Protein AF-A0A8X6V488-F1 (afdb_monomer_lite)

Radius of gyration: 30.35 Å; chains: 1; bounding box: 62×34×94 Å

Foldseek 3Di:
DVVVVVVVVVVVVVVVVVVVVVVVVVVVLVVPDDPPDDPVRVVLSVCVVVVNHDDDQQDWDDDPVDIDRDPVVVVVVVVVVCCVCPDPVNDDPVVNVVVVVVVVDDPDPPDPDDDPVPDPDDLVNVLVCLVPDDWDQDDPVRDTSVNLNPDDPVRSVVVSVD

Sequence (162 aa):
MENLLAFKKAKANARRVRRRSQRQSWIRHVSSLTSSTSSKQSWKKVKAANGMYREFSFPILQTSNSIFSSPVEISNILSETFKSISSTVSYNSRFLEIKRRAERTPINFPTRSFFPYNCDFTMTELKKALLQAHNTSPGPDGITYTMLRHLSPNSNQHSFFI

Organism: Trichonephila clavipes (NCBI:txid2585209)

Secondary structure (DSSP, 8-state):
-HHHHHHHHHHHHHHHHHHHHHHHHHHHHHHT--TT--HHHHHHHHHHHTT-----PPPPEEETTEEE--HHHHHHHHHHHHHHHTSGGGS-HHHHHHHHHHHTS-------S--GGGSPP-HHHHHHHHHH---PPP-TT---HHHHHT--HHHHHHHH--

pLDDT: mean 88.07, std 8.08, range [51.59, 98.12]

Structure (mmCIF, N/CA/C/O backbone):
data_AF-A0A8X6V488-F1
#
_entry.id   AF-A0A8X6V488-F1
#
loop_
_atom_site.group_PDB
_atom_site.id
_atom_site.type_symbol
_atom_site.label_atom_id
_atom_site.label_alt_id
_atom_site.label_comp_id
_atom_site.label_asym_id
_atom_site.label_entity_id
_atom_site.label_seq_id
_atom_site.pdbx_PDB_ins_code
_atom_site.Cartn_x
_atom_site.Cartn_y
_atom_site.Cartn_z
_atom_site.occupancy
_atom_site.B_iso_or_equiv
_atom_site.auth_seq_id
_atom_site.auth_comp_id
_atom_site.auth_asym_id
_atom_site.auth_atom_id
_atom_site.pdbx_PDB_model_num
ATOM 1 N N . MET A 1 1 ? 22.224 4.588 -56.872 1.00 63.28 1 MET A N 1
ATOM 2 C CA . MET A 1 1 ? 23.054 3.516 -56.262 1.00 63.28 1 MET A CA 1
ATOM 3 C C . MET A 1 1 ? 23.487 3.866 -54.830 1.00 63.28 1 MET A C 1
ATOM 5 O O . MET A 1 1 ? 23.458 2.999 -53.961 1.00 63.28 1 MET A O 1
ATOM 9 N N . GLU A 1 2 ? 23.796 5.136 -54.559 1.00 81.06 2 GLU A N 1
ATOM 10 C CA . GLU A 1 2 ? 24.228 5.658 -53.251 1.00 81.06 2 GLU A CA 1
ATOM 11 C C . GLU A 1 2 ? 23.216 5.457 -52.102 1.00 81.06 2 GLU A C 1
ATOM 13 O O . GLU A 1 2 ? 23.582 4.951 -51.041 1.00 81.06 2 GLU A O 1
ATOM 18 N N . ASN A 1 3 ? 21.921 5.701 -52.340 1.00 89.75 3 ASN A N 1
ATOM 19 C CA . ASN A 1 3 ? 20.864 5.531 -51.325 1.00 89.75 3 ASN A CA 1
ATOM 20 C C . ASN A 1 3 ? 20.734 4.088 -50.799 1.00 89.75 3 ASN A C 1
ATOM 22 O O . ASN A 1 3 ? 20.537 3.868 -49.603 1.00 89.75 3 ASN A O 1
ATOM 26 N N . LEU A 1 4 ? 20.891 3.082 -51.669 1.00 92.56 4 LEU A N 1
ATOM 27 C CA . LEU A 1 4 ? 20.828 1.671 -51.270 1.00 92.56 4 LEU A CA 1
ATOM 28 C C . LEU A 1 4 ? 22.026 1.282 -50.389 1.00 92.56 4 LEU A C 1
ATOM 30 O O . LEU A 1 4 ? 21.877 0.527 -49.425 1.00 92.56 4 LEU A O 1
ATOM 34 N N . LEU A 1 5 ? 23.213 1.807 -50.705 1.00 93.19 5 LEU A N 1
ATOM 35 C CA . LEU A 1 5 ? 24.426 1.634 -49.904 1.00 93.19 5 LEU A CA 1
ATOM 36 C C . LEU A 1 5 ? 24.289 2.308 -48.533 1.00 93.19 5 LEU A C 1
ATOM 38 O O . LEU A 1 5 ? 24.589 1.675 -47.516 1.00 93.19 5 LEU A O 1
ATOM 42 N N . ALA A 1 6 ? 23.778 3.541 -48.488 1.00 94.81 6 ALA A N 1
ATOM 43 C CA . ALA A 1 6 ? 23.500 4.261 -47.247 1.00 94.81 6 ALA A CA 1
ATOM 44 C C . ALA A 1 6 ? 22.498 3.499 -46.360 1.00 94.81 6 ALA A C 1
ATOM 46 O O . ALA A 1 6 ? 22.774 3.255 -45.183 1.00 94.81 6 ALA A O 1
ATOM 47 N N . PHE A 1 7 ? 21.393 3.008 -46.934 1.00 96.00 7 PHE A N 1
ATOM 48 C CA . PHE A 1 7 ? 20.410 2.192 -46.215 1.00 96.00 7 PHE A CA 1
ATOM 49 C C . PHE A 1 7 ? 21.015 0.898 -45.650 1.00 96.00 7 PHE A C 1
ATOM 51 O O . PHE A 1 7 ? 20.803 0.567 -44.481 1.00 96.00 7 PHE A O 1
ATOM 58 N N . LYS A 1 8 ? 21.810 0.162 -46.442 1.00 96.94 8 LYS A N 1
ATOM 59 C CA . LYS A 1 8 ? 22.483 -1.067 -45.981 1.00 96.94 8 LYS A CA 1
ATOM 60 C C . LYS A 1 8 ? 23.437 -0.786 -44.813 1.00 96.94 8 LYS A C 1
ATOM 62 O O . LYS A 1 8 ? 23.417 -1.534 -43.831 1.00 96.94 8 LYS A O 1
ATOM 67 N N . LYS A 1 9 ? 24.217 0.302 -44.880 1.00 96.38 9 LYS A N 1
ATOM 68 C CA . LYS A 1 9 ? 25.101 0.754 -43.788 1.00 96.38 9 LYS A CA 1
ATOM 69 C C . LYS A 1 9 ? 24.302 1.110 -42.529 1.00 96.38 9 LYS A C 1
ATOM 71 O O . LYS A 1 9 ? 24.618 0.604 -41.451 1.00 96.38 9 LYS A O 1
ATOM 76 N N . ALA A 1 10 ? 23.230 1.893 -42.660 1.00 96.56 10 ALA A N 1
ATOM 77 C CA . ALA A 1 10 ? 22.360 2.268 -41.545 1.00 96.56 10 ALA A CA 1
ATOM 78 C C . ALA A 1 10 ? 21.698 1.042 -40.889 1.00 96.56 10 ALA A C 1
ATOM 80 O O . ALA A 1 10 ? 21.738 0.889 -39.668 1.00 96.56 10 ALA A O 1
ATOM 81 N N . LYS A 1 11 ? 21.178 0.102 -41.688 1.00 97.31 11 LYS A N 1
ATOM 82 C CA . LYS A 1 11 ? 20.582 -1.156 -41.206 1.00 97.31 11 LYS A CA 1
ATOM 83 C C . LYS A 1 11 ? 21.592 -2.024 -40.454 1.00 97.31 11 LYS A C 1
ATOM 85 O O . LYS A 1 11 ? 21.256 -2.608 -39.421 1.00 97.31 11 LYS A O 1
ATOM 90 N N . ALA A 1 12 ? 22.826 -2.122 -40.952 1.00 97.12 12 ALA A N 1
ATOM 91 C CA . ALA A 1 12 ? 23.901 -2.839 -40.271 1.00 97.12 12 ALA A CA 1
ATOM 92 C C . ALA A 1 12 ? 24.263 -2.174 -38.933 1.00 97.12 12 ALA A C 1
ATOM 94 O O . ALA A 1 12 ? 24.400 -2.871 -37.924 1.00 97.12 12 ALA A O 1
ATOM 95 N N . ASN A 1 13 ? 24.341 -0.840 -38.905 1.00 97.88 13 ASN A N 1
ATOM 96 C CA . ASN A 1 13 ? 24.591 -0.080 -37.684 1.00 97.88 13 ASN A CA 1
ATOM 97 C C . ASN A 1 13 ? 23.465 -0.282 -36.654 1.00 97.88 13 ASN A C 1
ATOM 99 O O . ASN A 1 13 ? 23.731 -0.712 -35.535 1.00 97.88 13 ASN A O 1
ATOM 103 N N . ALA A 1 14 ? 22.199 -0.119 -37.048 1.00 97.25 14 ALA A N 1
ATOM 104 C CA . ALA A 1 14 ? 21.045 -0.341 -36.174 1.00 97.25 14 ALA A CA 1
ATOM 105 C C . ALA A 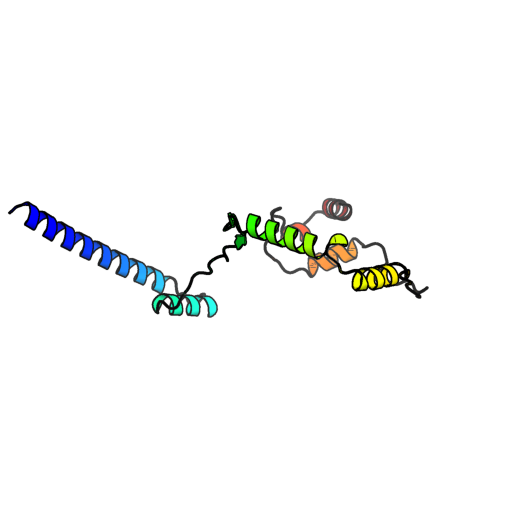1 14 ? 21.035 -1.756 -35.563 1.00 97.25 14 ALA A C 1
ATOM 107 O O . ALA A 1 14 ? 20.826 -1.928 -34.360 1.00 97.25 14 ALA A O 1
ATOM 108 N N . ARG A 1 15 ? 21.340 -2.787 -36.366 1.00 97.44 15 ARG A N 1
ATOM 109 C CA . ARG A 1 15 ? 21.477 -4.174 -35.883 1.00 97.44 15 ARG A CA 1
ATOM 110 C C . ARG A 1 15 ? 22.614 -4.322 -34.873 1.00 97.44 15 ARG A C 1
ATOM 112 O O . ARG A 1 15 ? 22.437 -5.003 -33.862 1.00 97.44 15 ARG A O 1
ATOM 119 N N . ARG A 1 16 ? 23.768 -3.700 -35.132 1.00 97.56 16 ARG A N 1
ATOM 120 C CA . ARG A 1 16 ? 24.924 -3.714 -34.224 1.00 97.56 16 ARG A CA 1
ATOM 121 C C . ARG A 1 16 ? 24.590 -3.030 -32.900 1.00 97.56 16 ARG A C 1
ATOM 123 O O . ARG A 1 16 ? 24.840 -3.623 -31.854 1.00 97.56 16 ARG A O 1
ATOM 130 N N . VAL A 1 17 ? 23.999 -1.836 -32.944 1.00 98.12 17 VAL A N 1
ATOM 131 C CA . VAL A 1 17 ? 23.582 -1.077 -31.757 1.00 98.12 17 VAL A CA 1
ATOM 132 C C . VAL A 1 17 ? 22.594 -1.892 -30.932 1.00 98.12 17 VAL A C 1
ATOM 134 O O . VAL A 1 17 ? 22.856 -2.132 -29.759 1.00 98.12 17 VAL A O 1
ATOM 137 N N . ARG A 1 18 ? 21.530 -2.429 -31.544 1.00 97.56 18 ARG A N 1
ATOM 138 C CA . ARG A 1 18 ? 20.553 -3.276 -30.842 1.00 97.56 18 ARG A CA 1
ATOM 139 C C . ARG A 1 18 ? 21.217 -4.466 -30.145 1.00 97.56 18 ARG A C 1
ATOM 141 O O . ARG A 1 18 ? 20.992 -4.668 -28.955 1.00 97.56 18 ARG A O 1
ATOM 148 N N . ARG A 1 19 ? 22.048 -5.240 -30.856 1.00 97.12 19 ARG A N 1
ATOM 149 C CA . ARG A 1 19 ? 22.740 -6.410 -30.279 1.00 97.12 19 ARG A CA 1
ATOM 150 C C . ARG A 1 19 ? 23.677 -6.011 -29.139 1.00 97.12 19 ARG A C 1
ATOM 152 O O . ARG A 1 19 ? 23.700 -6.681 -28.109 1.00 97.12 19 ARG A O 1
ATOM 159 N N . ARG A 1 20 ? 24.423 -4.910 -29.296 1.00 97.69 20 ARG A N 1
ATOM 160 C CA . ARG A 1 20 ? 25.310 -4.376 -28.251 1.00 97.69 20 ARG A CA 1
ATOM 161 C C . ARG A 1 20 ? 24.509 -3.957 -27.019 1.00 97.69 20 ARG A C 1
ATOM 163 O O . ARG A 1 20 ? 24.869 -4.364 -25.920 1.00 97.69 20 ARG A O 1
ATOM 170 N N . SER A 1 21 ? 23.423 -3.209 -27.193 1.00 96.31 21 SER A N 1
ATOM 171 C CA . SER A 1 21 ? 22.564 -2.754 -26.095 1.00 96.31 21 SER A CA 1
ATOM 172 C C . SER A 1 21 ? 21.904 -3.918 -25.357 1.00 96.31 21 SER A C 1
ATOM 174 O O . SER A 1 21 ? 21.927 -3.941 -24.129 1.00 96.31 21 SER A O 1
ATOM 176 N N . GLN A 1 22 ? 21.390 -4.919 -26.080 1.00 93.50 22 GLN A N 1
ATOM 177 C CA . GLN A 1 22 ? 20.820 -6.132 -25.482 1.00 93.50 22 GLN A CA 1
ATOM 178 C C . GLN A 1 22 ? 21.867 -6.902 -24.669 1.00 93.50 22 GLN A C 1
ATOM 180 O O . GLN A 1 22 ? 21.623 -7.221 -23.509 1.00 93.50 22 GLN A O 1
ATOM 185 N N . ARG A 1 23 ? 23.067 -7.122 -25.228 1.00 95.69 23 ARG A N 1
ATOM 186 C CA . ARG A 1 23 ? 24.174 -7.778 -24.514 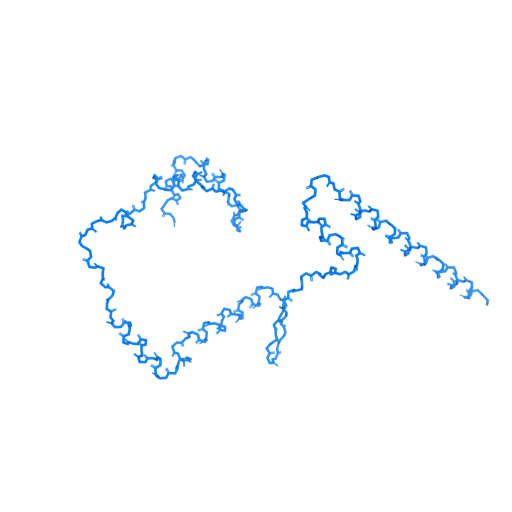1.00 95.69 23 ARG A CA 1
ATOM 187 C C . ARG A 1 23 ? 24.559 -7.019 -23.243 1.00 95.69 23 ARG A C 1
ATOM 189 O O . ARG A 1 23 ? 24.710 -7.632 -22.196 1.00 95.69 23 ARG A O 1
ATOM 196 N N . GLN A 1 24 ? 24.702 -5.696 -23.318 1.00 96.94 24 GLN A N 1
ATOM 197 C CA . GLN A 1 24 ? 25.080 -4.875 -22.162 1.00 96.94 24 GLN A CA 1
ATOM 198 C C . GLN A 1 24 ? 23.978 -4.799 -21.100 1.00 96.94 24 GLN A C 1
ATOM 200 O O . GLN A 1 24 ? 24.263 -4.747 -19.907 1.00 96.94 24 GLN A O 1
ATOM 205 N N . SER A 1 25 ? 22.708 -4.793 -21.508 1.00 92.81 25 SER A N 1
ATOM 206 C CA . SER A 1 25 ? 21.581 -4.924 -20.581 1.00 92.81 25 SER A CA 1
ATOM 207 C C . SER A 1 25 ? 21.609 -6.279 -19.870 1.00 92.81 25 SER A C 1
ATOM 209 O O . SER A 1 25 ? 21.510 -6.308 -18.647 1.00 92.81 25 SER A O 1
ATOM 211 N N . TRP A 1 26 ? 21.843 -7.372 -20.604 1.00 91.00 26 TRP A N 1
ATOM 212 C CA . TRP A 1 26 ? 21.933 -8.715 -20.032 1.00 91.00 26 TRP A CA 1
ATOM 213 C C . TRP A 1 26 ? 23.092 -8.865 -19.044 1.00 91.00 26 TRP A C 1
ATOM 215 O O . TRP A 1 26 ? 22.882 -9.345 -17.934 1.00 91.00 26 TRP A O 1
ATOM 225 N N . ILE A 1 27 ? 24.289 -8.386 -19.405 1.00 93.62 27 ILE A N 1
ATOM 226 C CA . ILE A 1 27 ? 25.457 -8.389 -18.510 1.00 93.62 27 ILE A CA 1
ATOM 227 C C . ILE A 1 27 ? 25.116 -7.661 -17.207 1.00 93.62 27 ILE A C 1
ATOM 229 O O . ILE A 1 27 ? 25.251 -8.243 -16.140 1.00 93.62 27 ILE A O 1
ATOM 233 N N . ARG A 1 28 ? 24.582 -6.433 -17.279 1.00 93.12 28 ARG A N 1
ATOM 234 C CA . ARG A 1 28 ? 24.184 -5.670 -16.082 1.00 93.12 28 ARG A CA 1
ATOM 235 C C . ARG A 1 28 ? 23.120 -6.390 -15.249 1.00 93.12 28 ARG A C 1
ATOM 237 O O . ARG A 1 28 ? 23.207 -6.401 -14.024 1.00 93.12 28 ARG A O 1
ATOM 244 N N . HIS A 1 29 ? 22.129 -6.999 -15.900 1.00 88.44 29 HIS A N 1
ATOM 245 C CA . HIS A 1 29 ? 21.058 -7.733 -15.221 1.00 88.44 29 HIS A CA 1
ATOM 246 C C . HIS A 1 29 ? 21.598 -8.924 -14.427 1.00 88.44 29 HIS A C 1
ATOM 248 O O . HIS A 1 29 ? 21.245 -9.069 -13.258 1.00 88.44 29 HIS A O 1
ATOM 254 N N . VAL A 1 30 ? 22.489 -9.723 -15.019 1.00 88.06 30 VAL A N 1
ATOM 255 C CA . VAL A 1 30 ? 23.113 -10.876 -14.351 1.00 88.06 30 VAL A CA 1
ATOM 256 C C . VAL A 1 30 ? 24.114 -10.426 -13.286 1.00 88.06 30 VAL A C 1
ATOM 258 O O . VAL A 1 30 ? 24.055 -10.924 -12.170 1.00 88.06 30 VAL A O 1
ATOM 261 N N . SER A 1 31 ? 24.969 -9.439 -13.572 1.00 90.25 31 SER A N 1
ATOM 262 C CA . SER A 1 31 ? 25.964 -8.923 -12.615 1.00 90.25 31 SER A CA 1
ATOM 263 C C . SER A 1 31 ? 25.350 -8.302 -11.358 1.00 90.25 31 SER A C 1
ATOM 265 O O . SER A 1 31 ? 26.014 -8.218 -10.334 1.00 90.25 31 SER A O 1
ATOM 267 N N . SER A 1 32 ? 24.089 -7.869 -11.414 1.00 87.88 32 SER A N 1
ATOM 268 C CA . SER A 1 32 ? 23.370 -7.368 -10.235 1.00 87.88 32 SER A CA 1
ATOM 269 C C . SER A 1 32 ? 22.869 -8.463 -9.279 1.00 87.88 32 SER A C 1
ATOM 271 O O . SER A 1 32 ? 22.292 -8.131 -8.248 1.00 87.88 32 SER A O 1
ATOM 273 N N . LEU A 1 33 ? 23.036 -9.749 -9.617 1.00 88.25 33 LEU A N 1
ATOM 274 C CA . LEU A 1 33 ? 22.773 -10.871 -8.715 1.00 88.25 33 LEU A CA 1
ATOM 275 C C . LEU A 1 33 ? 24.011 -11.126 -7.853 1.00 88.25 33 LEU A C 1
ATOM 277 O O . LEU A 1 33 ? 25.027 -11.626 -8.327 1.00 88.25 33 LEU A O 1
ATOM 281 N N . THR A 1 34 ? 23.906 -10.787 -6.577 1.00 90.50 34 THR A N 1
ATOM 282 C CA . THR A 1 34 ? 24.942 -10.993 -5.558 1.00 90.50 34 THR A CA 1
ATOM 283 C C . THR A 1 34 ? 24.493 -12.033 -4.533 1.00 90.50 34 THR A C 1
ATOM 285 O O . THR A 1 34 ? 23.311 -12.372 -4.455 1.00 90.50 34 THR A O 1
ATOM 288 N N . SER A 1 35 ? 25.408 -12.489 -3.674 1.00 87.62 35 SER A N 1
ATOM 289 C CA . SER A 1 35 ? 25.083 -13.363 -2.533 1.00 87.62 35 SER A CA 1
ATOM 290 C C . SER A 1 35 ? 24.078 -12.745 -1.552 1.00 87.62 35 SER A C 1
ATOM 292 O O . SER A 1 35 ? 23.372 -13.468 -0.859 1.00 87.62 35 SER A O 1
ATOM 294 N N . SER A 1 36 ? 23.970 -11.413 -1.520 1.00 90.25 36 SER A N 1
ATOM 295 C CA . SER A 1 36 ? 22.990 -10.671 -0.719 1.00 90.25 36 SER A CA 1
ATOM 296 C C . SER A 1 36 ? 21.621 -10.511 -1.393 1.00 90.25 36 SER A C 1
ATOM 298 O O . SER A 1 36 ? 20.703 -9.942 -0.799 1.00 90.25 36 SER A O 1
ATOM 300 N N . THR A 1 37 ? 21.444 -10.992 -2.628 1.00 90.31 37 THR A N 1
ATOM 301 C CA . THR A 1 37 ? 20.158 -10.889 -3.327 1.00 90.31 37 THR A CA 1
ATOM 302 C C . THR A 1 37 ? 19.149 -11.870 -2.733 1.00 90.31 37 THR A C 1
ATOM 304 O O . THR A 1 37 ? 19.338 -13.083 -2.775 1.00 90.31 37 THR A O 1
ATOM 307 N N . SER A 1 38 ? 18.032 -11.352 -2.219 1.00 92.44 38 SER A N 1
ATOM 308 C CA . SER A 1 38 ? 16.966 -12.196 -1.663 1.00 92.44 38 SER A CA 1
ATOM 309 C C . SER A 1 38 ? 16.343 -13.125 -2.713 1.00 92.44 38 SER A C 1
ATOM 311 O O . SER A 1 38 ? 16.194 -12.756 -3.883 1.00 92.44 38 SER A O 1
ATOM 313 N N . SER A 1 39 ? 15.848 -14.289 -2.281 1.00 91.62 39 SER A N 1
ATOM 314 C CA . SER A 1 39 ? 15.163 -15.258 -3.153 1.00 91.62 39 SER A CA 1
ATOM 315 C C . SER A 1 39 ? 14.012 -14.631 -3.951 1.00 91.62 39 SER A C 1
ATOM 317 O O . SER A 1 39 ? 13.833 -14.937 -5.129 1.00 91.62 39 SER A O 1
ATOM 319 N N . LYS A 1 40 ? 13.271 -13.683 -3.353 1.00 90.06 40 LYS A N 1
ATOM 320 C CA . LYS A 1 40 ? 12.200 -12.924 -4.024 1.00 90.06 40 LYS A CA 1
ATOM 321 C C . LYS A 1 40 ? 12.727 -12.115 -5.212 1.00 90.06 40 LYS A C 1
ATOM 323 O O . LYS A 1 40 ? 12.117 -12.122 -6.283 1.00 90.06 40 LYS A O 1
ATOM 328 N N . GLN A 1 41 ? 13.842 -11.409 -5.038 1.00 89.38 41 GLN A N 1
ATOM 329 C CA . GLN A 1 41 ? 14.445 -10.603 -6.101 1.00 89.38 41 GLN A CA 1
ATOM 330 C C . GLN A 1 41 ? 15.080 -11.473 -7.188 1.00 89.38 41 GLN A C 1
ATOM 332 O O . GLN A 1 41 ? 14.895 -11.184 -8.372 1.00 89.38 41 GLN A O 1
ATOM 337 N N . SER A 1 42 ? 15.745 -12.565 -6.808 1.00 90.88 42 SER A N 1
ATOM 338 C CA . SER A 1 42 ? 16.278 -13.553 -7.752 1.00 90.88 42 SER A CA 1
ATOM 339 C C . SER A 1 42 ? 15.164 -14.141 -8.617 1.00 90.88 42 SER A C 1
ATOM 341 O O . SER A 1 42 ? 15.244 -14.105 -9.844 1.00 90.88 42 SER A O 1
ATOM 343 N N . TRP A 1 43 ? 14.057 -14.569 -8.005 1.00 90.50 43 TRP A N 1
ATOM 344 C CA . TRP A 1 43 ? 12.908 -15.108 -8.734 1.00 90.50 43 TRP A CA 1
ATOM 345 C C . TRP A 1 43 ? 12.254 -14.079 -9.664 1.00 90.50 43 TRP A C 1
ATOM 347 O O . TRP A 1 43 ? 11.918 -14.391 -10.807 1.00 90.50 43 TRP A O 1
ATOM 357 N N . LYS A 1 44 ? 12.137 -12.818 -9.225 1.00 89.62 44 LYS A N 1
ATOM 358 C CA . LYS A 1 44 ? 11.670 -11.703 -10.068 1.00 89.62 44 LYS A CA 1
ATOM 359 C C . LYS A 1 44 ? 12.553 -11.534 -11.313 1.00 89.62 44 LYS A C 1
ATOM 361 O O . LYS A 1 44 ? 12.031 -11.400 -12.419 1.00 89.62 44 LYS A O 1
ATOM 366 N N . LYS A 1 45 ? 13.878 -11.579 -11.150 1.00 89.25 45 LYS A N 1
ATOM 367 C CA . LYS A 1 45 ? 14.850 -11.463 -12.250 1.00 89.25 45 LYS A CA 1
ATOM 368 C C . LYS A 1 45 ? 14.811 -12.656 -13.206 1.00 89.25 45 LYS A C 1
ATOM 370 O O . LYS A 1 45 ? 14.918 -12.436 -14.411 1.00 89.25 45 LYS A O 1
ATOM 375 N N . VAL A 1 46 ? 14.602 -13.874 -12.697 1.00 89.69 46 VAL A N 1
ATOM 376 C CA . VAL A 1 46 ? 14.391 -15.087 -13.512 1.00 89.69 46 VAL A CA 1
ATOM 377 C C . VAL A 1 46 ? 13.123 -14.957 -14.354 1.00 89.69 46 VAL A C 1
ATOM 379 O O . VAL A 1 46 ? 13.161 -15.159 -15.566 1.00 89.69 46 VAL A O 1
ATOM 382 N N . LYS A 1 47 ? 12.003 -14.532 -13.755 1.00 90.31 47 LYS A N 1
ATOM 383 C CA . LYS A 1 47 ? 10.769 -14.267 -14.511 1.00 90.31 47 LYS A CA 1
ATOM 384 C C . LYS A 1 47 ? 10.970 -13.197 -15.585 1.00 90.31 47 LYS A C 1
ATOM 386 O O . LYS A 1 47 ? 10.418 -13.338 -16.672 1.00 90.31 47 LYS A O 1
ATOM 391 N N . ALA A 1 48 ? 11.761 -12.160 -15.304 1.00 88.94 48 ALA A N 1
ATOM 392 C CA . ALA A 1 48 ? 12.053 -11.101 -16.269 1.00 88.94 48 ALA A CA 1
ATOM 393 C C . ALA A 1 48 ? 12.881 -11.600 -17.453 1.00 88.94 48 ALA A C 1
ATOM 395 O O . ALA A 1 48 ? 12.558 -11.277 -18.592 1.00 88.94 48 ALA A O 1
ATOM 396 N N . ALA A 1 49 ? 13.879 -12.448 -17.198 1.00 87.81 49 ALA A N 1
ATOM 397 C CA . ALA A 1 49 ? 14.654 -13.098 -18.252 1.00 87.81 49 ALA A CA 1
ATOM 398 C C . ALA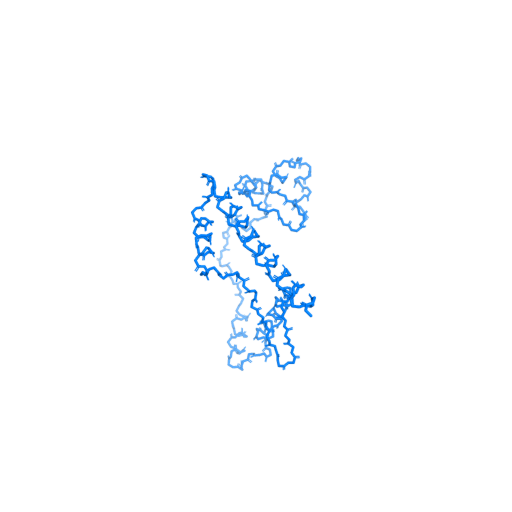 A 1 49 ? 13.780 -13.986 -19.155 1.00 87.81 49 ALA A C 1
ATOM 400 O O . ALA A 1 49 ? 13.955 -13.986 -20.369 1.00 87.81 49 ALA A O 1
ATOM 401 N N . ASN A 1 50 ? 12.797 -14.676 -18.572 1.00 89.25 50 ASN A N 1
ATOM 402 C CA . ASN A 1 50 ? 11.857 -15.531 -19.300 1.00 89.25 50 ASN A CA 1
ATOM 403 C C . ASN A 1 50 ? 10.690 -14.765 -19.954 1.00 89.25 50 ASN A C 1
ATOM 405 O O . ASN A 1 50 ? 9.758 -15.392 -20.448 1.00 89.25 50 ASN A O 1
ATOM 409 N N . GLY A 1 51 ? 10.670 -13.426 -19.905 1.00 87.19 51 GLY A N 1
ATOM 410 C CA . GLY A 1 51 ? 9.557 -12.622 -20.431 1.00 87.19 51 GLY A CA 1
ATOM 411 C C . GLY A 1 51 ? 8.227 -12.806 -19.683 1.00 87.19 51 GLY A C 1
ATOM 412 O O . GLY A 1 51 ? 7.196 -12.303 -20.117 1.00 87.19 51 GLY A O 1
ATOM 413 N N . MET A 1 52 ? 8.237 -13.506 -18.545 1.00 87.81 52 MET A N 1
ATOM 414 C CA . MET A 1 52 ? 7.063 -13.741 -17.696 1.00 87.81 52 MET A CA 1
ATOM 415 C C . MET A 1 52 ? 6.847 -12.627 -16.670 1.00 87.81 52 MET A C 1
ATOM 417 O O . MET A 1 52 ? 5.820 -12.590 -15.991 1.00 87.81 52 MET A O 1
ATOM 421 N N . TYR A 1 53 ? 7.833 -11.748 -16.491 1.00 85.06 53 TYR A N 1
ATOM 422 C CA . TYR A 1 53 ? 7.699 -10.619 -15.587 1.00 85.06 53 TYR A CA 1
ATOM 423 C C . TYR A 1 53 ? 6.741 -9.590 -16.172 1.00 85.06 53 TYR A C 1
ATOM 425 O O . TYR A 1 53 ? 6.976 -9.040 -17.245 1.00 85.06 53 TYR A O 1
ATOM 433 N N . ARG A 1 54 ? 5.686 -9.307 -15.416 1.00 78.62 54 ARG A N 1
ATOM 434 C CA . ARG A 1 54 ? 4.817 -8.159 -15.633 1.00 78.62 54 ARG A CA 1
ATOM 435 C C . ARG A 1 54 ? 5.093 -7.179 -14.511 1.00 78.62 54 ARG A C 1
ATOM 437 O O . ARG A 1 54 ? 5.057 -7.555 -13.338 1.00 78.62 54 ARG A O 1
ATOM 444 N N . GLU A 1 55 ? 5.424 -5.953 -14.881 1.00 77.50 55 GLU A N 1
ATOM 445 C CA . GLU A 1 55 ? 5.458 -4.870 -13.913 1.00 77.50 55 GLU A CA 1
ATOM 446 C C . GLU A 1 55 ? 4.044 -4.651 -13.373 1.00 77.50 55 GLU A C 1
ATOM 448 O O . GLU A 1 55 ? 3.061 -4.859 -14.090 1.00 77.50 55 GLU A O 1
ATOM 453 N N . PHE A 1 56 ? 3.936 -4.313 -12.088 1.00 76.38 56 PHE A N 1
ATOM 454 C CA . PHE A 1 56 ? 2.644 -3.980 -11.509 1.00 76.38 56 PHE A CA 1
ATOM 455 C C . PHE A 1 56 ? 2.123 -2.733 -12.224 1.00 76.38 56 PHE A C 1
ATOM 457 O O . PHE A 1 56 ? 2.709 -1.660 -12.114 1.00 76.38 56 PHE A O 1
ATOM 464 N N . SER A 1 57 ? 1.052 -2.899 -12.992 1.00 71.44 57 SER A N 1
ATOM 465 C CA . SER A 1 57 ? 0.325 -1.782 -13.572 1.00 71.44 57 SER A CA 1
ATOM 466 C C . SER A 1 57 ? -0.693 -1.324 -12.541 1.00 71.44 57 SER A C 1
ATOM 468 O O . SER A 1 57 ? -1.453 -2.142 -12.019 1.00 71.44 57 SER A O 1
ATOM 470 N N . PHE A 1 58 ? -0.679 -0.031 -12.219 1.00 70.44 58 PHE A N 1
ATOM 471 C CA . PHE A 1 58 ? -1.731 0.534 -11.390 1.00 70.44 58 PHE A CA 1
ATOM 472 C C . PHE A 1 58 ? -3.069 0.360 -12.116 1.00 70.44 58 PHE A C 1
ATOM 474 O O . PHE A 1 58 ? -3.146 0.664 -13.310 1.00 70.44 58 PHE A O 1
ATOM 481 N N . PRO A 1 59 ? -4.104 -0.155 -11.432 1.00 73.44 59 PRO A N 1
ATOM 482 C CA . PRO A 1 59 ? -5.413 -0.305 -12.038 1.00 73.44 59 PRO A CA 1
ATOM 483 C C . PRO A 1 59 ? -5.912 1.071 -12.473 1.00 73.44 59 PRO A C 1
ATOM 485 O O . PRO A 1 59 ? -5.937 2.008 -11.682 1.00 73.44 59 PRO A O 1
ATOM 488 N N . ILE A 1 60 ? -6.283 1.185 -13.743 1.00 82.69 60 ILE A N 1
ATOM 489 C CA . ILE A 1 60 ? -6.911 2.384 -14.285 1.00 82.69 60 ILE A CA 1
ATOM 490 C C . ILE A 1 60 ? -8.386 2.332 -13.897 1.00 82.69 60 ILE A C 1
ATOM 492 O O . ILE A 1 60 ? -9.055 1.327 -14.146 1.00 82.69 60 ILE A O 1
ATOM 496 N N . LEU A 1 61 ? -8.889 3.401 -13.285 1.00 85.69 61 LEU A N 1
ATOM 497 C CA . LEU A 1 61 ? -10.301 3.513 -12.943 1.00 85.69 61 LEU A CA 1
ATOM 498 C C . LEU A 1 61 ? -11.019 4.267 -14.057 1.00 85.69 61 LEU A C 1
ATOM 500 O O . LEU A 1 61 ? -10.620 5.369 -14.424 1.00 85.69 61 LEU A O 1
ATOM 504 N N . GLN A 1 62 ? -12.069 3.661 -14.602 1.00 84.69 62 GLN A N 1
ATOM 505 C CA . GLN A 1 62 ? -12.899 4.283 -15.622 1.00 84.69 62 GLN A CA 1
ATOM 506 C C . GLN A 1 62 ? -14.280 4.560 -15.040 1.00 84.69 62 GLN A C 1
ATOM 508 O O . GLN A 1 62 ? -14.989 3.647 -14.619 1.00 84.69 62 GLN A O 1
ATOM 513 N N . THR A 1 63 ? -14.661 5.829 -15.051 1.00 77.94 63 THR A N 1
ATOM 514 C CA . THR A 1 63 ? -16.037 6.275 -14.827 1.00 77.94 63 THR A CA 1
ATOM 515 C C . THR A 1 63 ? -16.647 6.599 -16.194 1.00 77.94 63 THR A C 1
ATOM 517 O O . THR A 1 63 ? -15.918 6.754 -17.173 1.00 77.94 63 THR A O 1
ATOM 520 N N . SER A 1 64 ? -17.973 6.708 -16.295 1.00 76.38 64 SER A N 1
ATOM 521 C CA . SER A 1 64 ? -18.705 6.902 -17.562 1.00 76.38 64 SER A CA 1
ATOM 522 C C . SER A 1 64 ? -18.134 7.990 -18.488 1.00 76.38 64 SER A C 1
ATOM 524 O O . SER A 1 64 ? -18.212 7.823 -19.701 1.00 76.38 64 SER A O 1
ATOM 526 N N . ASN A 1 65 ? -17.499 9.037 -17.941 1.00 80.56 65 ASN A N 1
ATOM 527 C CA . ASN A 1 65 ? -16.940 10.153 -18.716 1.00 80.56 65 ASN A CA 1
ATOM 528 C C . ASN A 1 65 ? -15.419 10.373 -18.551 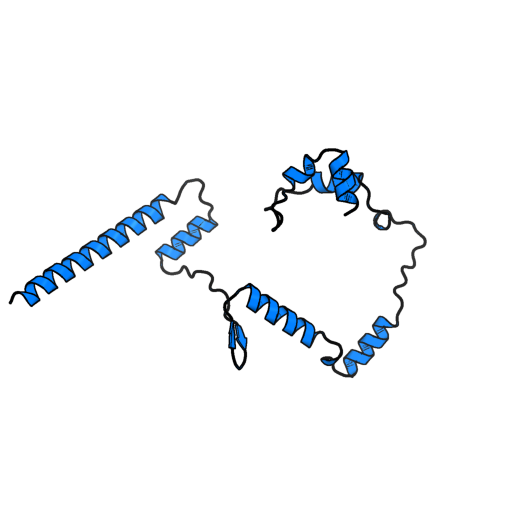1.00 80.56 65 ASN A C 1
ATOM 530 O O . ASN A 1 65 ? -14.885 11.274 -19.194 1.00 80.56 65 ASN A O 1
ATOM 534 N N . SER A 1 66 ? -14.716 9.594 -17.714 1.00 84.38 66 SER A N 1
ATOM 535 C CA . SER A 1 66 ? -13.321 9.898 -17.339 1.00 84.38 66 SER A CA 1
ATOM 536 C C . SER A 1 66 ? -12.486 8.655 -17.033 1.00 84.38 66 SER A C 1
ATOM 538 O O . SER A 1 66 ? -12.987 7.672 -16.490 1.00 84.38 66 SER A O 1
ATOM 540 N N . ILE A 1 67 ? -11.188 8.730 -17.341 1.00 88.50 67 ILE A N 1
ATOM 541 C CA . ILE A 1 67 ? -10.188 7.696 -17.058 1.00 88.50 67 ILE A CA 1
ATOM 542 C C . ILE A 1 67 ? -9.166 8.263 -16.069 1.00 88.50 67 ILE A C 1
ATOM 544 O O . ILE A 1 67 ? -8.572 9.307 -16.332 1.00 88.50 67 ILE A O 1
ATOM 548 N N . PHE A 1 68 ? -8.941 7.560 -14.960 1.00 85.56 68 PHE A N 1
ATOM 549 C CA . PHE A 1 68 ? -8.045 7.968 -13.880 1.00 85.56 68 PHE A CA 1
ATOM 550 C C . PHE A 1 68 ? -6.900 6.969 -13.721 1.00 85.56 68 PHE A C 1
ATOM 552 O O . PHE A 1 68 ? -7.124 5.768 -13.553 1.00 85.56 68 PHE A O 1
ATOM 559 N N . SER A 1 69 ? -5.665 7.470 -13.753 1.00 86.25 69 SER A N 1
ATOM 560 C CA . SER A 1 69 ? -4.442 6.667 -13.598 1.00 86.25 69 SER A CA 1
ATOM 561 C C . SER A 1 69 ? -3.558 7.110 -12.429 1.00 86.25 69 SER A C 1
ATOM 563 O O . SER A 1 69 ? -2.600 6.414 -12.093 1.00 86.25 69 SER A O 1
ATOM 565 N N . SER A 1 70 ? -3.842 8.263 -11.813 1.00 88.00 70 SER A N 1
ATOM 566 C CA . SER A 1 70 ? -3.107 8.741 -10.640 1.00 88.00 70 SER A CA 1
ATOM 567 C C . SER A 1 70 ? -3.544 7.976 -9.384 1.00 88.00 70 SER A C 1
ATOM 569 O O . SER A 1 70 ? -4.742 7.944 -9.093 1.00 88.00 70 SER A O 1
ATOM 571 N N . PRO A 1 71 ? -2.616 7.408 -8.586 1.00 86.44 71 PRO A N 1
ATOM 572 C CA . PRO A 1 71 ? -2.964 6.717 -7.344 1.00 86.44 71 PRO A CA 1
ATOM 573 C C . PRO A 1 71 ? -3.768 7.581 -6.365 1.00 86.44 71 PRO A C 1
ATOM 575 O O . PRO A 1 71 ? -4.674 7.080 -5.703 1.00 86.44 71 PRO A O 1
ATOM 578 N N . VAL A 1 72 ? -3.463 8.882 -6.298 1.00 89.12 72 VAL A N 1
ATOM 579 C CA . VAL A 1 72 ? -4.167 9.832 -5.423 1.00 89.12 72 VAL A CA 1
ATOM 580 C C . VAL A 1 72 ? -5.603 10.039 -5.900 1.00 89.12 72 VAL A C 1
ATOM 582 O O . VAL A 1 72 ? -6.533 9.966 -5.103 1.00 89.12 72 VAL A O 1
ATOM 585 N N . GLU A 1 73 ? -5.803 10.240 -7.203 1.00 88.88 73 GLU A N 1
ATOM 586 C CA . GLU A 1 73 ? -7.141 10.426 -7.776 1.00 88.88 73 GLU A CA 1
ATOM 587 C C . GLU A 1 73 ? -7.993 9.167 -7.621 1.00 88.88 73 GLU A C 1
ATOM 589 O O . GLU A 1 73 ? -9.134 9.252 -7.175 1.00 88.88 73 GLU A O 1
ATOM 594 N N . ILE A 1 74 ? -7.420 7.992 -7.905 1.00 90.06 74 ILE A N 1
ATOM 595 C CA . ILE A 1 74 ? -8.091 6.702 -7.713 1.00 90.06 74 ILE A CA 1
ATOM 596 C C . ILE A 1 74 ? -8.509 6.537 -6.246 1.00 90.06 74 ILE A C 1
ATOM 598 O O . ILE A 1 74 ? -9.651 6.173 -5.972 1.00 90.06 74 ILE A O 1
ATOM 602 N N . SER A 1 75 ? -7.618 6.849 -5.299 1.00 90.31 75 SER A N 1
ATOM 603 C CA . SER A 1 75 ? -7.915 6.790 -3.863 1.00 90.31 75 SER A CA 1
ATOM 604 C C . SER A 1 75 ? -9.063 7.725 -3.472 1.00 90.31 75 SER A C 1
ATOM 606 O O . SER A 1 75 ? -9.975 7.317 -2.752 1.00 90.31 75 SER A O 1
ATOM 608 N N . ASN A 1 76 ? -9.058 8.961 -3.973 1.00 92.06 76 ASN A N 1
ATOM 609 C CA . ASN A 1 76 ? -10.115 9.933 -3.699 1.00 92.06 76 ASN A CA 1
ATOM 610 C C . ASN A 1 76 ? -11.469 9.477 -4.254 1.00 92.06 76 ASN A C 1
ATOM 612 O O . ASN A 1 76 ? -12.475 9.565 -3.554 1.00 92.06 76 ASN A O 1
ATOM 616 N N . ILE A 1 77 ? -11.497 8.935 -5.475 1.00 91.56 77 ILE A N 1
ATOM 617 C CA . ILE A 1 77 ? -12.729 8.426 -6.093 1.00 91.56 77 ILE A CA 1
ATOM 618 C C . ILE A 1 77 ? -13.276 7.234 -5.315 1.00 91.56 77 ILE A C 1
ATOM 620 O O . ILE A 1 77 ? -14.476 7.177 -5.049 1.00 91.56 77 ILE A O 1
ATOM 624 N N . LEU A 1 78 ? -12.413 6.296 -4.920 1.00 91.44 78 LEU A N 1
ATOM 625 C CA . LEU A 1 78 ? -12.817 5.159 -4.095 1.00 91.44 78 LEU A CA 1
ATOM 626 C C . LEU A 1 78 ? -13.383 5.629 -2.751 1.00 91.44 78 LEU A C 1
ATOM 628 O O . LEU A 1 78 ? -14.456 5.178 -2.359 1.00 91.44 78 LEU A O 1
ATOM 632 N N . SER A 1 79 ? -12.704 6.563 -2.082 1.00 93.38 79 SER A N 1
ATOM 633 C CA . SER A 1 79 ? -13.155 7.149 -0.816 1.00 93.38 79 SER A CA 1
ATOM 634 C C . SER A 1 79 ? -14.532 7.806 -0.946 1.00 93.38 79 SER A C 1
ATOM 636 O O . SER A 1 79 ? -15.442 7.482 -0.183 1.00 93.38 79 SER A O 1
ATOM 638 N N . GLU A 1 80 ? -14.730 8.661 -1.954 1.00 92.81 80 GLU A N 1
ATOM 639 C CA . GLU A 1 80 ? -16.014 9.338 -2.168 1.00 92.81 80 GLU A CA 1
ATOM 640 C C . GLU A 1 80 ? -17.120 8.341 -2.542 1.00 92.81 80 GLU A C 1
ATOM 642 O O . GLU A 1 80 ? -18.245 8.442 -2.053 1.00 92.81 80 GLU A O 1
ATOM 647 N N . THR A 1 81 ? -16.795 7.318 -3.337 1.00 92.31 81 THR A N 1
ATOM 648 C CA . THR A 1 81 ? -17.734 6.243 -3.689 1.00 92.31 81 THR A CA 1
ATOM 649 C C . THR A 1 81 ? -18.159 5.462 -2.447 1.00 92.31 81 THR A C 1
ATOM 651 O O . THR A 1 81 ? -19.353 5.270 -2.218 1.00 92.31 81 THR A O 1
ATOM 654 N N . PHE A 1 82 ? -17.211 5.051 -1.600 1.00 94.19 82 PHE A N 1
ATOM 655 C CA . PHE A 1 82 ? -17.520 4.342 -0.358 1.00 94.19 82 PHE A CA 1
ATOM 656 C C . PHE A 1 82 ? -18.310 5.203 0.618 1.00 94.19 82 PHE A C 1
ATOM 658 O O . PHE A 1 82 ? -19.272 4.714 1.207 1.00 94.19 82 PHE A O 1
ATOM 665 N N . LYS A 1 83 ? -17.953 6.480 0.761 1.00 94.44 83 LYS A N 1
ATOM 666 C CA . LYS A 1 83 ? -18.694 7.448 1.572 1.00 94.44 83 LYS A CA 1
ATOM 667 C C . LYS A 1 83 ? -20.133 7.593 1.083 1.00 94.44 83 LYS A C 1
ATOM 669 O O . LYS A 1 83 ? -21.052 7.560 1.896 1.00 94.44 83 LYS A O 1
ATOM 674 N N . SER A 1 84 ? -20.332 7.712 -0.229 1.00 92.94 84 SER A N 1
ATOM 675 C CA . SER A 1 84 ? -21.657 7.820 -0.842 1.00 92.94 84 SER A CA 1
ATOM 676 C C . SER A 1 84 ? -22.499 6.567 -0.592 1.00 92.94 84 SER A C 1
ATOM 678 O O . SER A 1 84 ? -23.615 6.667 -0.078 1.00 92.94 84 SER A O 1
ATOM 680 N N . ILE A 1 85 ? -21.952 5.377 -0.857 1.00 91.19 85 ILE A N 1
ATOM 681 C CA . ILE A 1 85 ? -22.642 4.093 -0.635 1.00 91.19 85 ILE A CA 1
ATOM 682 C C . ILE A 1 85 ? -22.930 3.860 0.855 1.00 91.19 85 ILE A C 1
ATOM 684 O O . ILE A 1 85 ? -23.983 3.333 1.202 1.00 91.19 85 ILE A O 1
ATOM 688 N N . SER A 1 86 ? -22.024 4.285 1.737 1.00 90.50 86 SER A N 1
ATOM 689 C CA . SER A 1 86 ? -22.170 4.154 3.194 1.00 90.50 86 SER A CA 1
ATOM 690 C C . SER A 1 86 ? -22.980 5.294 3.822 1.00 90.50 86 SER A C 1
ATOM 692 O O . SER A 1 86 ? -23.116 5.367 5.048 1.00 90.50 86 SER A O 1
ATOM 694 N N . SER A 1 87 ? -23.501 6.218 3.014 1.00 91.00 87 SER A N 1
ATOM 695 C CA . SER A 1 87 ? -24.331 7.302 3.517 1.00 91.00 87 SER A CA 1
ATOM 696 C C . SER A 1 87 ? -25.723 6.788 3.877 1.00 91.00 87 SER A C 1
ATOM 698 O O . SER A 1 87 ? -26.271 5.891 3.237 1.00 91.00 87 SER A O 1
ATOM 700 N N . THR A 1 88 ? -26.340 7.418 4.879 1.00 89.38 88 THR A N 1
ATOM 701 C CA . THR A 1 88 ? -27.720 7.122 5.292 1.00 89.38 88 THR A CA 1
ATOM 702 C C . THR A 1 88 ? -28.712 7.213 4.125 1.00 89.38 88 THR A C 1
ATOM 704 O O . THR A 1 88 ? -29.696 6.484 4.103 1.00 89.38 88 THR A O 1
ATOM 707 N N . VAL A 1 89 ? -28.446 8.076 3.140 1.00 89.69 89 VAL A N 1
ATOM 708 C CA . VAL A 1 89 ? -29.312 8.290 1.969 1.00 89.69 89 VAL A CA 1
ATOM 709 C C . VAL A 1 89 ? -29.296 7.092 1.014 1.00 89.69 89 VAL A C 1
ATOM 711 O O . VAL A 1 89 ? -30.298 6.816 0.361 1.00 89.69 89 VAL A O 1
ATOM 714 N N . SER A 1 90 ? -28.190 6.350 0.963 1.00 91.44 90 SER A N 1
ATOM 715 C CA . SER A 1 90 ? -28.013 5.194 0.074 1.00 91.44 90 SER A CA 1
ATOM 716 C C . SER A 1 90 ? -28.586 3.894 0.641 1.00 91.44 90 SER A C 1
ATOM 718 O O . SER A 1 90 ? -28.639 2.877 -0.053 1.00 91.44 90 SER A O 1
ATOM 720 N N . TYR A 1 91 ? -29.023 3.895 1.902 1.00 92.81 91 TYR A N 1
ATOM 721 C CA . TYR A 1 91 ? -29.583 2.713 2.541 1.00 92.81 91 TYR A CA 1
ATOM 722 C C . TYR A 1 91 ? -31.071 2.542 2.243 1.00 92.81 91 TYR A C 1
ATOM 724 O O . TYR A 1 91 ? -31.853 3.489 2.258 1.00 92.81 91 TYR A O 1
ATOM 732 N N . ASN A 1 92 ? -31.490 1.291 2.049 1.00 93.69 92 ASN A N 1
ATOM 733 C CA . ASN A 1 92 ? -32.911 0.974 1.954 1.00 93.69 92 ASN A CA 1
ATOM 734 C C . ASN A 1 92 ? -33.634 1.204 3.297 1.00 93.69 92 ASN A C 1
ATOM 736 O O . ASN A 1 92 ? -33.034 1.169 4.377 1.00 93.69 92 ASN A O 1
ATOM 740 N N . SER A 1 93 ? -34.953 1.393 3.229 1.00 94.38 93 SER A N 1
ATOM 741 C CA . SER A 1 93 ? -35.804 1.696 4.388 1.00 94.38 93 SER A CA 1
ATOM 742 C C . SER A 1 93 ? -35.704 0.655 5.508 1.00 94.38 93 SER A C 1
ATOM 744 O O . SER A 1 93 ? -35.633 1.021 6.682 1.00 94.38 93 SER A O 1
ATOM 746 N N . ARG A 1 94 ? -35.622 -0.634 5.154 1.00 95.81 94 ARG A N 1
ATOM 747 C CA . ARG A 1 94 ? -35.477 -1.742 6.110 1.00 95.81 94 ARG A CA 1
ATOM 748 C C . ARG A 1 94 ? -34.177 -1.635 6.910 1.00 95.81 94 ARG A C 1
ATOM 750 O O . ARG A 1 94 ? -34.190 -1.794 8.128 1.00 95.81 94 ARG A O 1
ATOM 757 N N . PHE A 1 95 ? -33.054 -1.349 6.254 1.00 94.06 95 PHE A N 1
ATOM 758 C CA . PHE A 1 95 ? -31.770 -1.181 6.933 1.00 94.06 95 PHE A CA 1
ATOM 759 C C . PHE A 1 95 ? -31.751 0.076 7.811 1.00 94.06 95 PHE A C 1
ATOM 761 O O . PHE A 1 95 ? -31.234 0.036 8.925 1.00 94.06 95 PHE A O 1
ATOM 768 N N . LEU A 1 96 ? -32.373 1.171 7.363 1.00 94.69 96 LEU A N 1
ATOM 769 C CA . LEU A 1 96 ? -32.488 2.399 8.157 1.00 94.69 96 LEU A CA 1
ATOM 770 C C . LEU A 1 96 ? -33.259 2.203 9.462 1.00 94.69 96 LEU A C 1
ATOM 772 O O . LEU A 1 96 ? -32.954 2.845 10.467 1.00 94.69 96 LEU A O 1
ATOM 776 N N . GLU A 1 97 ? -34.266 1.337 9.470 1.00 95.12 97 GLU A N 1
ATOM 777 C CA . GLU A 1 97 ? -34.975 0.972 10.694 1.00 95.12 97 GLU A CA 1
ATOM 778 C C . GLU A 1 97 ? -34.081 0.185 11.660 1.00 95.12 97 GLU A C 1
ATOM 780 O O . GLU A 1 97 ? -33.998 0.535 12.839 1.00 95.12 97 GLU A O 1
ATOM 785 N N . ILE A 1 98 ? -33.343 -0.807 11.149 1.00 95.31 98 ILE A N 1
ATOM 786 C CA . ILE A 1 98 ? -32.374 -1.584 11.936 1.00 95.31 98 ILE A CA 1
ATOM 787 C C . ILE A 1 98 ? -31.306 -0.661 12.533 1.00 95.31 98 ILE A C 1
ATOM 789 O O . ILE A 1 98 ? -31.079 -0.699 13.742 1.00 95.31 98 ILE A O 1
ATOM 793 N N . LYS A 1 99 ? -30.699 0.207 11.714 1.00 93.69 99 LYS A N 1
ATOM 794 C CA . LYS A 1 99 ? -29.683 1.181 12.136 1.00 93.69 99 LYS A CA 1
ATOM 795 C C . LYS A 1 99 ? -30.212 2.092 13.243 1.00 93.69 99 LYS A C 1
ATOM 797 O O . LYS A 1 99 ? -29.596 2.176 14.298 1.00 93.69 99 LYS A O 1
ATOM 802 N N . ARG A 1 100 ? -31.387 2.711 13.055 1.00 93.88 100 ARG A N 1
ATOM 803 C CA . ARG A 1 100 ? -32.004 3.586 14.072 1.00 93.88 100 ARG A CA 1
ATOM 804 C C . ARG A 1 100 ? -32.285 2.851 15.380 1.00 93.88 100 ARG A C 1
ATOM 806 O O . ARG A 1 100 ? -32.121 3.434 16.447 1.00 93.88 100 ARG A O 1
ATOM 813 N N . ARG A 1 101 ? -32.727 1.592 15.318 1.00 94.69 101 ARG A N 1
ATOM 814 C CA . ARG A 1 101 ? -32.965 0.775 16.516 1.00 94.69 101 ARG A CA 1
ATOM 815 C C . ARG A 1 101 ? -31.658 0.433 17.234 1.00 94.69 101 ARG A C 1
ATOM 817 O O . ARG A 1 101 ? -31.605 0.543 18.456 1.00 94.69 101 ARG A O 1
ATOM 824 N N . ALA A 1 102 ? -30.625 0.052 16.486 1.00 93.06 102 ALA A N 1
ATOM 825 C CA . ALA A 1 102 ? -29.308 -0.257 17.034 1.00 93.06 102 ALA A CA 1
ATOM 826 C C . ALA A 1 102 ? -28.671 0.980 17.690 1.00 93.06 102 ALA A C 1
ATOM 828 O O . ALA A 1 102 ? -28.291 0.920 18.852 1.00 93.06 102 ALA A O 1
ATOM 829 N N . GLU A 1 103 ? -28.651 2.120 16.997 1.00 93.88 103 GLU A N 1
ATOM 830 C CA . GLU A 1 103 ? -28.048 3.374 17.478 1.00 93.88 103 GLU A CA 1
ATOM 831 C C . GLU A 1 103 ? -28.810 4.021 18.642 1.00 93.88 103 GLU A C 1
ATOM 833 O O . GLU A 1 103 ? -28.228 4.772 19.418 1.00 93.88 103 GLU A O 1
ATOM 838 N N . ARG A 1 104 ? -30.107 3.722 18.800 1.00 94.00 104 ARG A N 1
ATOM 839 C CA . ARG A 1 104 ? -30.890 4.126 19.981 1.00 94.00 104 ARG A CA 1
ATOM 840 C C . ARG A 1 104 ? -30.501 3.380 21.249 1.00 94.00 104 ARG A C 1
ATOM 842 O O . ARG A 1 104 ? -30.867 3.827 22.332 1.00 94.00 104 ARG A O 1
ATOM 849 N N . THR A 1 105 ? -29.833 2.236 21.127 1.00 91.50 105 THR A N 1
ATOM 850 C CA . THR A 1 105 ? -29.413 1.458 22.289 1.00 91.50 105 THR A CA 1
ATOM 851 C C . THR A 1 105 ? -28.151 2.106 22.854 1.00 91.50 105 THR A C 1
ATOM 853 O O . THR A 1 105 ? -27.119 2.078 22.182 1.00 91.50 105 THR A O 1
ATOM 856 N N . PRO A 1 106 ? -28.197 2.711 24.054 1.00 87.25 106 PRO A N 1
ATOM 857 C CA . PRO A 1 106 ? -27.004 3.294 24.645 1.00 87.25 106 PRO A CA 1
ATOM 858 C C . PRO A 1 106 ? -25.968 2.196 24.885 1.00 87.25 106 PRO A C 1
ATOM 860 O O . PRO A 1 106 ? -26.297 1.110 25.372 1.00 87.25 106 PRO A O 1
ATOM 863 N N . ILE A 1 107 ? -24.708 2.484 24.561 1.00 86.75 107 ILE A N 1
ATOM 864 C CA . ILE A 1 107 ? -23.599 1.598 24.908 1.00 86.75 107 ILE A CA 1
ATOM 865 C C . ILE A 1 107 ? -23.428 1.686 26.424 1.00 86.75 107 ILE A C 1
ATOM 867 O O . ILE A 1 107 ? -22.914 2.671 26.949 1.00 86.75 107 ILE A O 1
ATOM 871 N N . ASN A 1 108 ? -23.911 0.669 27.132 1.00 82.06 108 ASN A N 1
ATOM 872 C CA . ASN A 1 108 ? -23.688 0.529 28.561 1.00 82.06 108 ASN A CA 1
ATOM 873 C C . ASN A 1 108 ? -22.456 -0.353 28.767 1.00 82.06 108 ASN A C 1
ATOM 875 O O . ASN A 1 108 ? -22.449 -1.506 28.339 1.00 82.06 108 ASN A O 1
ATOM 879 N N . PHE A 1 109 ? -21.428 0.181 29.420 1.00 80.31 109 PHE A N 1
ATOM 880 C CA . PHE A 1 109 ? -20.313 -0.607 29.931 1.00 80.31 109 PHE A CA 1
ATOM 881 C C . PHE A 1 109 ? -20.662 -0.980 31.381 1.00 80.31 109 PHE A C 1
ATOM 883 O O . PHE A 1 109 ? -20.435 -0.163 32.272 1.00 80.31 109 PHE A O 1
ATOM 890 N N . PRO A 1 110 ? -21.227 -2.175 31.665 1.00 75.94 110 PRO A N 1
ATOM 891 C CA . PRO A 1 110 ? -21.824 -2.514 32.968 1.00 75.94 110 PRO A CA 1
ATOM 892 C C . PRO A 1 110 ? -20.800 -2.714 34.098 1.00 75.94 110 PRO A C 1
ATOM 894 O O . PRO A 1 110 ? -21.100 -3.283 35.145 1.00 75.94 110 PRO A O 1
ATOM 897 N N . THR A 1 111 ? -19.571 -2.263 33.896 1.00 79.75 111 THR A N 1
ATOM 898 C CA . THR A 1 111 ? -18.483 -2.399 34.844 1.00 79.75 111 THR A CA 1
ATOM 899 C C . THR A 1 111 ? -18.384 -1.163 35.730 1.00 79.75 111 THR A C 1
ATOM 901 O O . THR A 1 111 ? -18.210 -0.042 35.262 1.00 79.75 111 THR A O 1
ATOM 904 N N . ARG A 1 112 ? -18.455 -1.376 37.045 1.00 75.06 112 ARG A N 1
ATOM 905 C CA . ARG A 1 112 ? -17.984 -0.391 38.034 1.00 75.06 112 ARG A CA 1
ATOM 906 C C . ARG A 1 112 ? -16.500 -0.581 38.355 1.00 75.06 112 ARG A C 1
ATOM 908 O O . ARG A 1 112 ? -15.948 0.158 39.164 1.00 75.06 112 ARG A O 1
ATOM 915 N N . SER A 1 113 ? -15.869 -1.594 37.761 1.00 83.12 113 SER A N 1
ATOM 916 C CA . SER A 1 113 ? -14.459 -1.885 37.952 1.00 83.12 113 SER A CA 1
ATOM 917 C C . SER A 1 113 ? -13.623 -0.910 37.143 1.00 83.12 113 SER A C 1
ATOM 919 O O . SER A 1 113 ? -13.825 -0.724 35.942 1.00 83.12 113 SER A O 1
ATOM 921 N N . PHE A 1 114 ? -12.655 -0.321 37.827 1.00 83.06 114 PHE A N 1
ATOM 922 C CA . PHE A 1 114 ? -11.595 0.440 37.205 1.00 83.06 114 PHE A CA 1
ATOM 923 C C . PHE A 1 114 ? -10.725 -0.495 36.366 1.00 83.06 114 PHE A C 1
ATOM 925 O O . PHE A 1 114 ? -10.200 -1.491 36.872 1.00 83.06 114 PHE A O 1
ATOM 932 N N . PHE A 1 115 ? -10.577 -0.174 35.086 1.00 84.44 115 PHE A N 1
ATOM 933 C CA . PHE A 1 115 ? -9.710 -0.916 34.186 1.00 84.44 115 PHE A CA 1
ATOM 934 C C . PHE A 1 115 ? -8.504 -0.061 33.802 1.00 84.44 115 PHE A C 1
ATOM 936 O O . PHE A 1 115 ? -8.713 1.043 33.301 1.00 84.44 115 PHE A O 1
ATOM 943 N N . PRO A 1 116 ? -7.264 -0.569 33.949 1.00 85.94 116 PRO A N 1
ATOM 944 C CA . PRO A 1 116 ? -6.056 0.194 33.631 1.00 85.94 116 PRO A CA 1
ATOM 945 C C . PRO A 1 116 ? -6.006 0.770 32.207 1.00 85.94 116 PRO A C 1
ATOM 947 O O . PRO A 1 116 ? -5.393 1.803 31.997 1.00 85.94 116 PRO A O 1
ATOM 950 N N . TYR 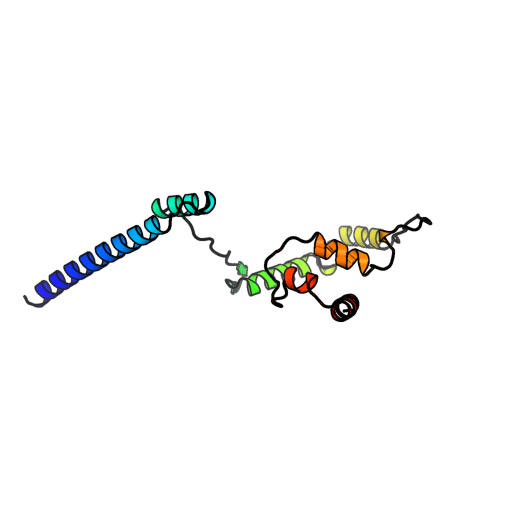A 1 117 ? -6.670 0.136 31.233 1.00 84.06 117 TYR A N 1
ATOM 951 C CA . TYR A 1 117 ? -6.723 0.625 29.848 1.00 84.06 117 TYR A CA 1
ATOM 952 C C . TYR A 1 117 ? -7.660 1.830 29.640 1.00 84.06 117 TYR A C 1
ATOM 954 O O . TYR A 1 117 ? -7.616 2.442 28.579 1.00 84.06 117 TYR A O 1
ATOM 962 N N . ASN A 1 118 ? -8.524 2.140 30.613 1.00 84.69 118 ASN A N 1
ATOM 963 C CA . ASN A 1 118 ? -9.399 3.319 30.605 1.00 84.69 118 ASN A CA 1
ATOM 964 C C . ASN A 1 118 ? -8.787 4.501 31.373 1.00 84.69 118 ASN A C 1
ATOM 966 O O . ASN A 1 118 ? -9.426 5.544 31.489 1.00 84.69 118 ASN A O 1
ATOM 970 N N . CYS A 1 119 ? -7.598 4.326 31.952 1.00 88.19 119 CYS A N 1
ATOM 971 C CA . CYS A 1 119 ? -6.851 5.414 32.562 1.00 88.19 119 CYS A CA 1
ATOM 972 C C . CYS A 1 119 ? -6.340 6.379 31.500 1.00 88.19 119 CYS A C 1
ATOM 974 O O . CYS A 1 119 ? -6.156 6.001 30.341 1.00 88.19 119 CYS A O 1
ATOM 976 N N . ASP A 1 120 ? -5.999 7.587 31.939 1.00 90.38 120 ASP A N 1
ATOM 977 C CA . ASP A 1 120 ? -5.173 8.470 31.133 1.00 90.38 120 ASP A CA 1
ATOM 978 C C . ASP A 1 120 ? -3.877 7.750 30.756 1.00 90.38 120 ASP A C 1
ATOM 980 O O . ASP A 1 120 ? -3.212 7.133 31.597 1.00 90.38 120 ASP A O 1
ATOM 984 N N . PHE A 1 121 ? -3.533 7.844 29.474 1.00 89.38 121 PHE A N 1
ATOM 985 C CA . PHE A 1 121 ? -2.259 7.368 28.963 1.00 89.38 121 PHE A CA 1
ATOM 986 C C . PHE A 1 121 ? -1.120 8.019 29.757 1.00 89.38 121 PHE A C 1
ATOM 988 O O . PHE A 1 121 ? -1.231 9.152 30.226 1.00 89.38 121 PHE A O 1
ATOM 995 N N . THR A 1 122 ? -0.010 7.312 29.936 1.00 90.44 122 THR A N 1
ATOM 996 C CA . THR A 1 122 ? 1.107 7.797 30.751 1.00 90.44 122 THR A CA 1
ATOM 997 C C . THR A 1 122 ? 2.396 7.898 29.948 1.00 90.44 122 THR A C 1
ATOM 999 O O . THR A 1 122 ? 2.655 7.147 29.005 1.00 90.44 122 THR A O 1
ATOM 1002 N N . MET A 1 123 ? 3.290 8.787 30.386 1.00 88.94 123 MET A N 1
ATOM 1003 C CA . MET A 1 123 ? 4.640 8.902 29.824 1.00 88.94 123 MET A CA 1
ATOM 1004 C C . MET A 1 123 ? 5.413 7.572 29.877 1.00 88.94 123 MET A C 1
ATOM 1006 O O . MET A 1 123 ? 6.236 7.277 29.010 1.00 88.94 123 MET A O 1
ATOM 1010 N N . THR A 1 124 ? 5.162 6.752 30.897 1.00 90.38 124 THR A N 1
ATOM 1011 C CA . THR A 1 124 ? 5.788 5.435 31.048 1.00 90.38 124 THR A CA 1
ATOM 1012 C C . THR A 1 124 ? 5.324 4.472 29.959 1.00 90.38 124 THR A C 1
ATOM 1014 O O . THR A 1 124 ? 6.148 3.757 29.387 1.00 90.38 124 THR A O 1
ATOM 1017 N N . GLU A 1 125 ? 4.032 4.479 29.634 1.00 91.19 125 GLU A N 1
ATOM 1018 C CA . GLU A 1 125 ? 3.481 3.679 28.539 1.00 91.19 125 GLU A CA 1
ATOM 1019 C C . GLU A 1 125 ? 4.015 4.143 27.186 1.00 91.19 125 GLU A C 1
ATOM 1021 O O . GLU A 1 125 ? 4.438 3.295 26.402 1.00 91.19 125 GLU A O 1
ATOM 1026 N N . LEU A 1 126 ? 4.117 5.459 26.948 1.00 90.50 126 LEU A N 1
ATOM 1027 C CA . LEU A 1 126 ? 4.744 6.001 25.737 1.00 90.50 126 LEU A CA 1
ATOM 1028 C C . LEU A 1 126 ? 6.188 5.511 25.584 1.00 90.50 126 LEU A C 1
ATOM 1030 O O . LEU A 1 126 ? 6.559 4.968 24.543 1.00 90.50 126 LEU A O 1
ATOM 1034 N N . LYS A 1 127 ? 7.003 5.646 26.635 1.00 90.12 127 LYS A N 1
ATOM 1035 C CA . LYS A 1 127 ? 8.397 5.178 26.626 1.00 90.12 127 LYS A CA 1
ATOM 1036 C C . LYS A 1 127 ? 8.484 3.676 26.375 1.00 90.12 127 LYS A C 1
ATOM 1038 O O . LYS A 1 127 ? 9.298 3.236 25.566 1.00 90.12 127 LYS A O 1
ATOM 1043 N N . LYS A 1 128 ? 7.634 2.884 27.033 1.00 92.31 128 LYS A N 1
ATOM 1044 C CA . LYS A 1 128 ? 7.589 1.429 26.858 1.00 92.31 128 LYS A CA 1
ATOM 1045 C C . LYS A 1 128 ? 7.194 1.047 25.431 1.00 92.31 128 LYS A C 1
ATOM 1047 O O . LYS A 1 128 ? 7.852 0.194 24.840 1.00 92.31 128 LYS A O 1
ATOM 1052 N N . ALA A 1 129 ? 6.182 1.701 24.864 1.00 92.38 129 ALA A N 1
ATOM 1053 C CA . ALA A 1 129 ? 5.747 1.483 23.490 1.00 92.38 129 ALA A CA 1
ATOM 1054 C C . ALA A 1 129 ? 6.855 1.833 22.484 1.00 92.38 129 ALA A C 1
ATOM 1056 O O . ALA A 1 129 ? 7.149 1.032 21.601 1.00 92.38 129 ALA A O 1
ATOM 1057 N N . LEU A 1 130 ? 7.543 2.968 22.657 1.00 92.00 130 LEU A N 1
ATOM 1058 C CA . LEU A 1 130 ? 8.664 3.371 21.798 1.00 92.00 130 LEU A CA 1
ATOM 1059 C C . LEU A 1 130 ? 9.854 2.406 21.879 1.00 92.00 130 LEU A C 1
ATOM 1061 O O . LEU A 1 130 ? 10.494 2.126 20.865 1.00 92.00 130 LEU A O 1
ATOM 1065 N N . LEU A 1 131 ? 10.156 1.883 23.070 1.00 91.06 131 LEU A N 1
ATOM 1066 C CA . LEU A 1 131 ? 11.200 0.871 23.249 1.00 91.06 131 LEU A CA 1
ATOM 1067 C C . LEU A 1 131 ? 10.853 -0.442 22.539 1.00 91.06 131 LEU A C 1
ATOM 1069 O O . LEU A 1 131 ? 11.735 -1.056 21.944 1.00 91.06 131 LEU A O 1
ATOM 1073 N N . GLN A 1 132 ? 9.584 -0.854 22.578 1.00 93.56 132 GLN A N 1
ATOM 1074 C CA . GLN A 1 132 ? 9.102 -2.074 21.925 1.00 93.56 132 GLN A CA 1
ATOM 1075 C C . GLN A 1 132 ? 8.890 -1.910 20.412 1.00 93.56 132 GLN A C 1
ATOM 1077 O O . GLN A 1 132 ? 8.868 -2.903 19.686 1.00 93.56 132 GLN A O 1
ATOM 1082 N N . ALA A 1 133 ? 8.750 -0.677 19.922 1.00 92.00 133 ALA A N 1
ATOM 1083 C CA . ALA A 1 133 ? 8.543 -0.398 18.510 1.00 92.00 133 ALA A CA 1
ATOM 1084 C C . ALA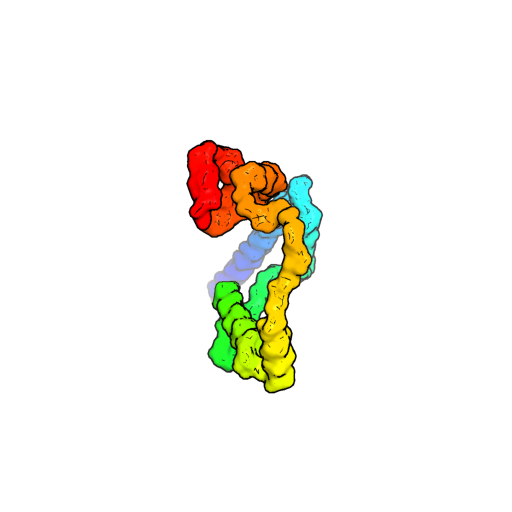 A 1 133 ? 9.768 -0.780 17.658 1.00 92.00 133 ALA A C 1
ATOM 1086 O O . ALA A 1 133 ? 10.911 -0.375 17.910 1.00 92.00 133 ALA A O 1
ATOM 1087 N N . HIS A 1 134 ? 9.512 -1.531 16.587 1.00 92.06 134 HIS A N 1
ATOM 1088 C CA . HIS A 1 134 ? 10.511 -1.820 15.565 1.00 92.06 134 HIS A CA 1
ATOM 1089 C C . HIS A 1 134 ? 10.782 -0.591 14.693 1.00 92.06 134 HIS A C 1
ATOM 1091 O O . HIS A 1 134 ? 9.906 0.235 14.452 1.00 92.06 134 HIS A O 1
ATOM 1097 N N . ASN A 1 135 ? 12.001 -0.496 14.164 1.00 90.56 135 ASN A N 1
ATOM 1098 C CA . ASN A 1 135 ? 12.342 0.541 13.197 1.00 90.56 135 ASN A CA 1
ATOM 1099 C C . ASN A 1 135 ? 11.636 0.276 11.869 1.00 90.56 135 ASN A C 1
ATOM 1101 O O . ASN A 1 135 ? 12.072 -0.571 11.090 1.00 90.56 135 ASN A O 1
ATOM 1105 N N . THR A 1 136 ? 10.561 1.012 11.614 1.00 89.50 136 THR A N 1
ATOM 1106 C CA . THR A 1 136 ? 9.902 1.074 10.309 1.00 89.50 136 THR A CA 1
ATOM 1107 C C . THR A 1 136 ? 10.341 2.320 9.545 1.00 89.50 136 THR A C 1
ATOM 1109 O O . THR A 1 136 ? 10.975 3.221 10.101 1.00 89.50 136 THR A O 1
ATOM 1112 N N . SER A 1 137 ? 10.013 2.375 8.253 1.00 89.19 137 SER A N 1
ATOM 1113 C CA . SER A 1 137 ? 10.208 3.580 7.444 1.00 89.19 137 SER A CA 1
ATOM 1114 C C . SER A 1 137 ? 9.466 4.777 8.060 1.00 89.19 137 SER A C 1
ATOM 1116 O O . SER A 1 137 ? 8.354 4.583 8.559 1.00 89.19 137 SER A O 1
ATOM 1118 N N . PRO A 1 138 ? 10.065 5.984 8.044 1.00 90.81 138 PRO A N 1
ATOM 1119 C CA . PRO A 1 138 ? 9.423 7.189 8.558 1.00 90.81 138 PRO A CA 1
ATOM 1120 C C . PRO A 1 138 ? 8.173 7.545 7.749 1.00 90.81 138 PRO A C 1
ATOM 1122 O O . PRO A 1 138 ? 8.059 7.188 6.571 1.00 90.81 138 PRO A O 1
ATOM 1125 N N . GLY A 1 139 ? 7.251 8.262 8.392 1.00 89.19 139 GLY A N 1
ATOM 1126 C CA . GLY A 1 139 ? 6.091 8.844 7.728 1.00 89.19 139 GLY A CA 1
ATOM 1127 C C . GLY A 1 139 ? 6.472 10.009 6.802 1.00 89.19 139 GLY A C 1
ATOM 1128 O O . GLY A 1 139 ? 7.653 10.325 6.635 1.00 89.19 139 GLY A O 1
ATOM 1129 N N . PRO A 1 140 ? 5.479 10.682 6.193 1.00 90.19 140 PRO A N 1
ATOM 1130 C CA . PRO A 1 140 ? 5.708 11.869 5.363 1.00 90.19 140 PRO A CA 1
ATOM 1131 C C . PRO A 1 140 ? 6.393 13.034 6.098 1.00 90.19 140 PRO A C 1
ATOM 1133 O O . PRO A 1 140 ? 6.974 13.899 5.451 1.00 90.19 140 PRO A O 1
ATOM 1136 N N . ASP A 1 141 ? 6.339 13.044 7.433 1.00 88.50 141 ASP A N 1
ATOM 1137 C CA . ASP A 1 141 ? 7.026 13.995 8.315 1.00 88.50 141 ASP A CA 1
ATOM 1138 C C . ASP A 1 141 ? 8.539 13.729 8.452 1.00 88.50 141 ASP A C 1
ATOM 1140 O O . ASP A 1 141 ? 9.273 14.563 8.978 1.00 88.50 141 ASP A O 1
ATOM 1144 N N . GLY A 1 142 ? 9.023 12.575 7.980 1.00 91.38 142 GLY A N 1
ATOM 1145 C CA . GLY A 1 142 ? 10.424 12.175 8.079 1.00 91.38 142 GLY A CA 1
ATOM 1146 C C . GLY A 1 142 ? 10.866 11.754 9.485 1.00 91.38 142 GLY A C 1
ATOM 1147 O O . GLY A 1 142 ? 12.056 11.506 9.690 1.00 91.38 142 GLY A O 1
ATOM 1148 N N . ILE A 1 143 ? 9.951 11.641 10.455 1.00 90.50 143 ILE A N 1
ATOM 1149 C CA . ILE A 1 143 ? 10.291 11.324 11.847 1.00 90.50 143 ILE A CA 1
ATOM 1150 C C . ILE A 1 143 ? 10.405 9.805 12.019 1.00 90.50 143 ILE A C 1
ATOM 1152 O O . ILE A 1 143 ? 9.504 9.038 11.686 1.00 90.50 143 ILE A O 1
ATOM 1156 N N . THR A 1 144 ? 11.538 9.346 12.553 1.00 92.50 144 THR A N 1
ATOM 1157 C CA . THR A 1 144 ? 11.805 7.914 12.781 1.00 92.50 144 THR A CA 1
ATOM 1158 C C . THR A 1 144 ? 11.611 7.521 14.246 1.00 92.50 144 THR A C 1
ATOM 1160 O O . THR A 1 144 ? 11.878 8.311 15.153 1.00 92.50 144 THR A O 1
ATOM 1163 N N . TYR A 1 145 ? 11.276 6.253 14.514 1.00 91.00 145 TYR A N 1
ATOM 1164 C CA . TYR A 1 145 ? 11.254 5.714 15.885 1.00 91.00 145 TYR A CA 1
ATOM 1165 C C . TYR A 1 145 ? 12.609 5.831 16.597 1.00 91.00 145 TYR A C 1
ATOM 1167 O O . TYR A 1 145 ? 12.669 5.998 17.815 1.00 91.00 145 TYR A O 1
ATOM 1175 N N . THR A 1 146 ? 13.717 5.790 15.850 1.00 91.44 146 THR A N 1
ATOM 1176 C CA . THR A 1 146 ? 15.051 6.080 16.385 1.00 91.44 146 THR A CA 1
ATOM 1177 C C . THR A 1 146 ? 15.170 7.501 16.912 1.00 91.44 146 THR A C 1
ATOM 1179 O O . THR A 1 146 ? 15.734 7.671 17.986 1.00 91.44 146 THR A O 1
ATOM 1182 N N . MET A 1 147 ? 14.622 8.499 16.218 1.00 90.62 147 MET A N 1
ATOM 1183 C CA . MET A 1 147 ? 14.631 9.884 16.699 1.00 90.62 147 MET A CA 1
ATOM 1184 C C . MET A 1 147 ? 13.774 10.025 17.958 1.00 90.62 147 MET A C 1
ATOM 1186 O O . MET A 1 147 ? 14.246 10.578 18.945 1.00 90.62 147 MET A O 1
ATOM 1190 N N . LEU A 1 148 ? 12.571 9.437 17.961 1.00 90.25 148 LEU A N 1
ATOM 1191 C CA . LEU A 1 148 ? 11.648 9.492 19.102 1.00 90.25 148 LEU A CA 1
ATOM 1192 C C . LEU A 1 148 ? 12.244 8.876 20.377 1.00 90.25 148 LEU A C 1
ATOM 1194 O O . LEU A 1 148 ? 12.121 9.447 21.455 1.00 90.25 148 LEU A O 1
ATOM 1198 N N . ARG A 1 149 ? 12.964 7.752 20.268 1.00 89.50 149 ARG A N 1
ATOM 1199 C CA . ARG A 1 149 ? 13.636 7.127 21.424 1.00 89.50 149 ARG A CA 1
ATOM 1200 C C . ARG A 1 149 ? 14.776 7.957 22.017 1.00 89.50 149 ARG A C 1
ATOM 1202 O O . ARG A 1 149 ? 15.100 7.760 23.184 1.00 89.50 149 ARG A O 1
ATOM 1209 N N . HIS A 1 150 ? 15.387 8.844 21.233 1.00 88.06 150 HIS A N 1
ATOM 1210 C CA . HIS A 1 150 ? 16.526 9.666 21.659 1.00 88.06 150 HIS A CA 1
ATOM 1211 C C . HIS A 1 150 ? 16.144 11.126 21.937 1.00 88.06 150 HIS A C 1
ATOM 1213 O O . HIS A 1 150 ? 17.022 11.972 22.100 1.00 88.06 150 HIS A O 1
ATOM 1219 N N . LEU A 1 151 ? 14.848 11.440 22.005 1.00 86.06 151 LEU A N 1
ATOM 1220 C CA . LEU A 1 151 ? 14.392 12.758 22.430 1.00 86.06 151 LEU A CA 1
ATOM 1221 C C . LEU A 1 151 ? 14.827 13.052 23.870 1.00 86.06 151 LEU A C 1
ATOM 1223 O O . LEU A 1 151 ? 14.842 12.171 24.735 1.00 86.06 151 LEU A O 1
ATOM 1227 N N . SER A 1 152 ? 15.130 14.322 24.144 1.00 81.94 152 SER A N 1
ATOM 1228 C CA . SER A 1 152 ? 15.392 14.777 25.510 1.00 81.94 152 SER A CA 1
ATOM 1229 C C . SER A 1 152 ? 14.147 14.574 26.397 1.00 81.94 152 SER A C 1
ATOM 1231 O O . SER A 1 152 ? 13.023 14.554 25.882 1.00 81.94 152 SER A O 1
ATOM 1233 N N . PRO A 1 153 ? 14.288 14.448 27.730 1.00 74.81 153 PRO A N 1
ATOM 1234 C CA . PRO A 1 153 ? 13.140 14.317 28.632 1.00 74.81 153 PRO A CA 1
ATOM 1235 C C . PRO A 1 153 ? 12.096 15.434 28.462 1.00 74.81 153 PRO A C 1
ATOM 1237 O O . PRO A 1 153 ? 10.901 15.150 28.451 1.00 74.81 153 PRO A O 1
ATOM 1240 N N . ASN A 1 154 ? 12.550 16.672 28.233 1.00 74.44 154 ASN A N 1
ATOM 1241 C CA . ASN A 1 154 ? 11.688 17.838 28.018 1.00 74.44 154 ASN A CA 1
ATOM 1242 C C . ASN A 1 154 ? 10.933 17.756 26.683 1.00 74.44 154 ASN A C 1
ATOM 1244 O O . ASN A 1 154 ? 9.744 18.058 26.614 1.00 74.44 154 ASN A O 1
ATOM 1248 N N . SER A 1 155 ? 11.607 17.302 25.622 1.00 71.38 155 SER A N 1
ATOM 1249 C CA . SER A 1 155 ? 10.991 17.117 24.303 1.00 71.38 155 SER A CA 1
ATOM 1250 C C . SER A 1 155 ? 9.962 15.983 24.310 1.00 71.38 155 SER A C 1
ATOM 1252 O O . SER A 1 155 ? 8.898 16.129 23.720 1.00 71.38 155 SER A O 1
ATOM 1254 N N . ASN A 1 156 ? 10.236 14.890 25.032 1.00 67.25 156 ASN A N 1
ATOM 1255 C CA . ASN A 1 156 ? 9.291 13.783 25.196 1.00 67.25 156 ASN A CA 1
ATOM 1256 C C . ASN A 1 156 ? 8.003 14.221 25.894 1.00 67.25 156 ASN A C 1
ATOM 1258 O O . ASN A 1 156 ? 6.918 13.822 25.484 1.00 67.25 156 ASN A O 1
ATOM 1262 N N . GLN A 1 157 ? 8.121 15.051 26.934 1.00 70.19 157 GLN A N 1
ATOM 1263 C CA . GLN A 1 157 ? 6.960 15.581 27.638 1.00 70.19 157 GLN A CA 1
ATOM 1264 C C . GLN A 1 157 ? 6.108 16.467 26.730 1.00 70.19 157 GLN A C 1
ATOM 1266 O O . GLN A 1 157 ? 4.891 16.354 26.763 1.00 70.19 157 GLN A O 1
ATOM 1271 N N . HIS A 1 158 ? 6.724 17.288 25.879 1.00 67.25 158 HIS A N 1
ATOM 1272 C CA . HIS A 1 158 ? 5.980 18.122 24.939 1.00 67.25 158 HIS A CA 1
ATOM 1273 C C . HIS A 1 158 ? 5.243 17.290 23.875 1.00 67.25 158 HIS A C 1
ATOM 1275 O O . HIS A 1 158 ? 4.060 17.514 23.653 1.00 67.25 158 HIS A O 1
ATOM 1281 N N . SER A 1 159 ? 5.894 16.278 23.289 1.00 61.97 159 SER A N 1
ATOM 1282 C CA . SER A 1 159 ? 5.273 15.377 22.300 1.00 61.97 159 SER A CA 1
ATOM 1283 C C . SER A 1 159 ? 4.129 14.520 22.848 1.00 61.97 159 SER A C 1
ATOM 1285 O O . SER A 1 159 ? 3.367 13.971 22.067 1.00 61.97 159 SER A O 1
ATOM 1287 N N . PHE A 1 160 ? 4.015 14.371 24.167 1.00 67.81 160 PHE A N 1
ATOM 1288 C CA . PHE A 1 160 ? 2.922 13.633 24.800 1.00 67.81 160 PHE A CA 1
ATOM 1289 C C . PHE A 1 160 ? 1.601 14.425 24.835 1.00 67.81 160 PHE A C 1
ATOM 1291 O O . PHE A 1 160 ? 0.537 13.825 24.935 1.00 67.81 160 PHE A O 1
ATOM 1298 N N . PHE A 1 161 ? 1.660 15.758 24.756 1.00 60.06 161 PHE A N 1
ATOM 1299 C CA . PHE A 1 161 ? 0.492 16.645 24.860 1.00 60.06 161 PHE A CA 1
ATOM 1300 C C . PHE A 1 161 ? 0.022 17.229 23.514 1.00 60.06 161 PHE A C 1
ATOM 1302 O O . PHE A 1 161 ? -0.833 18.114 23.514 1.00 60.06 161 PHE A O 1
ATOM 1309 N N . ILE A 1 162 ? 0.588 16.768 22.393 1.00 51.59 162 ILE A N 1
ATOM 1310 C CA . ILE A 1 162 ? 0.205 17.144 21.019 1.00 51.59 162 ILE A CA 1
ATOM 1311 C C . ILE A 1 162 ? -0.582 15.986 20.411 1.00 51.59 162 ILE A C 1
ATOM 1313 O O . ILE A 1 162 ? -1.627 16.260 19.782 1.00 51.59 162 ILE A O 1
#